Protein AF-A0A2D6F3H8-F1 (afdb_monomer_lite)

pLDDT: mean 70.14, std 17.05, range [35.34, 95.31]

Foldseek 3Di:
DDPVVVVVVVVVVVVVVVVVVVVVVVVVVVVVVVVVCCQWDADPQRWIQGNVPDTHDPVVVVVVVVVVVVVVVVVVVLVVVVVVPPFDPDPCCVVPVPGDDDDDDDDDPPPDDDDDDDDD

Structure (mmCIF, N/CA/C/O backbone):
data_AF-A0A2D6F3H8-F1
#
_entry.id   AF-A0A2D6F3H8-F1
#
loop_
_atom_site.group_PDB
_atom_site.id
_atom_site.type_symbol
_atom_site.label_atom_id
_atom_site.label_alt_id
_atom_site.label_comp_id
_atom_site.label_asym_id
_atom_site.label_entity_id
_atom_site.label_seq_id
_atom_site.pdbx_PDB_ins_code
_atom_site.Cartn_x
_atom_site.Cartn_y
_atom_site.Cartn_z
_atom_site.occupancy
_atom_site.B_iso_or_equiv
_atom_site.auth_seq_id
_atom_site.auth_comp_id
_atom_site.auth_asym_id
_atom_site.auth_atom_id
_atom_site.pdbx_PDB_model_num
ATOM 1 N N . MET A 1 1 ? -31.674 18.121 50.946 1.00 64.75 1 MET A N 1
ATOM 2 C CA . MET A 1 1 ? -30.406 17.656 50.341 1.00 64.75 1 MET A CA 1
ATOM 3 C C . MET A 1 1 ? -29.218 18.290 51.045 1.00 64.75 1 MET A C 1
ATOM 5 O O . MET A 1 1 ? -29.058 19.511 51.005 1.00 64.75 1 MET A O 1
ATOM 9 N N . GLY A 1 2 ? -28.397 17.468 51.693 1.00 88.38 2 GLY A N 1
ATOM 10 C CA . GLY A 1 2 ? -27.191 17.899 52.401 1.00 88.38 2 GLY A CA 1
ATOM 11 C C . GLY A 1 2 ? -26.115 18.465 51.465 1.00 88.38 2 GLY A C 1
ATOM 12 O O . GLY A 1 2 ? -26.144 18.277 50.246 1.00 88.38 2 GLY A O 1
ATOM 13 N N . LYS A 1 3 ? -25.135 19.189 52.024 1.00 82.44 3 LYS A N 1
ATOM 14 C CA . LYS A 1 3 ? -23.979 19.717 51.266 1.00 82.44 3 LYS A CA 1
ATOM 15 C C . LYS A 1 3 ? -23.193 18.587 50.582 1.00 82.44 3 LYS A C 1
ATOM 17 O O . LYS A 1 3 ? -22.788 18.743 49.433 1.00 82.44 3 LYS A O 1
ATOM 22 N N . TYR A 1 4 ? -23.055 17.447 51.259 1.00 84.31 4 TYR A N 1
ATOM 23 C CA . TYR A 1 4 ? -22.366 16.259 50.752 1.00 84.31 4 TYR A CA 1
ATOM 24 C C . TYR A 1 4 ? -23.108 15.585 49.588 1.00 84.31 4 TYR A C 1
ATOM 26 O O . TYR A 1 4 ? -22.497 15.355 48.548 1.00 84.31 4 TYR A O 1
ATOM 34 N N . GLU A 1 5 ? -24.429 15.399 49.681 1.00 82.44 5 GLU A N 1
ATOM 35 C CA . GLU A 1 5 ? -25.241 14.838 48.582 1.00 82.44 5 GLU A CA 1
ATOM 36 C C . GLU A 1 5 ? -25.158 15.678 47.299 1.00 82.44 5 GLU A C 1
ATOM 38 O O . GLU A 1 5 ? -25.085 15.147 46.190 1.00 82.44 5 GLU A O 1
ATOM 43 N N . ARG A 1 6 ? -25.122 17.013 47.429 1.00 84.88 6 ARG A N 1
ATOM 44 C CA . ARG A 1 6 ? -24.973 17.918 46.275 1.00 84.88 6 ARG A CA 1
ATOM 45 C C . ARG A 1 6 ? -23.610 17.784 45.597 1.00 84.88 6 ARG A C 1
ATOM 47 O O . ARG A 1 6 ? -23.523 17.918 44.377 1.00 84.88 6 ARG A O 1
ATOM 54 N N . ILE A 1 7 ? -22.553 17.538 46.369 1.00 85.56 7 ILE A N 1
ATOM 55 C CA . ILE A 1 7 ? -21.201 17.324 45.840 1.00 85.56 7 ILE A CA 1
ATOM 56 C C . ILE A 1 7 ? -21.109 15.956 45.157 1.00 85.56 7 ILE A C 1
ATOM 58 O O . ILE A 1 7 ? -20.549 15.865 44.065 1.00 85.56 7 ILE A O 1
ATOM 62 N N . GLN A 1 8 ? -21.703 14.923 45.752 1.00 85.19 8 GLN A N 1
ATOM 63 C CA . GLN A 1 8 ? -21.703 13.571 45.205 1.00 85.19 8 GLN A CA 1
ATOM 64 C C . GLN A 1 8 ? -22.461 13.497 43.872 1.00 85.19 8 GLN A C 1
ATOM 66 O O . GLN A 1 8 ? -21.874 13.083 42.875 1.00 85.19 8 GLN A O 1
ATOM 71 N N . ARG A 1 9 ? -23.673 14.072 43.784 1.00 84.44 9 ARG A N 1
ATOM 72 C CA . ARG A 1 9 ? -24.417 14.166 42.510 1.00 84.44 9 ARG A CA 1
ATOM 73 C C . ARG A 1 9 ? -23.644 14.894 41.408 1.00 84.44 9 ARG A C 1
ATOM 75 O O . ARG A 1 9 ? -23.761 14.549 40.237 1.00 84.44 9 ARG A O 1
ATOM 82 N N . ARG A 1 10 ? -22.849 15.917 41.750 1.00 83.88 10 ARG A N 1
ATOM 83 C CA . ARG A 1 10 ? -22.002 16.622 40.768 1.00 83.88 10 ARG A CA 1
ATOM 84 C C . ARG A 1 10 ? -20.851 15.751 40.267 1.00 83.88 10 ARG A C 1
ATOM 86 O O . ARG A 1 10 ? -20.502 15.864 39.095 1.00 83.88 10 ARG A O 1
ATOM 93 N N . ARG A 1 11 ? -20.258 14.916 41.126 1.00 82.94 11 ARG A N 1
ATOM 94 C CA . ARG A 1 11 ? -19.202 13.969 40.731 1.00 82.94 11 ARG A CA 1
ATOM 95 C C . ARG A 1 11 ? -19.765 12.856 39.853 1.00 82.94 11 ARG A C 1
ATOM 97 O O . ARG A 1 11 ? -19.257 12.669 38.754 1.00 82.94 11 ARG A O 1
ATOM 104 N N . GLU A 1 12 ? -20.871 12.244 40.269 1.00 83.81 12 GLU A N 1
ATOM 105 C CA . GLU A 1 12 ? -21.563 11.190 39.514 1.00 83.81 12 GLU A CA 1
ATOM 106 C C . GLU A 1 12 ? -22.001 11.677 38.129 1.00 83.81 12 GLU A C 1
ATOM 108 O O . GLU A 1 12 ? -21.756 11.005 37.132 1.00 83.81 12 GLU A O 1
ATOM 113 N N . LYS A 1 13 ? -22.550 12.896 38.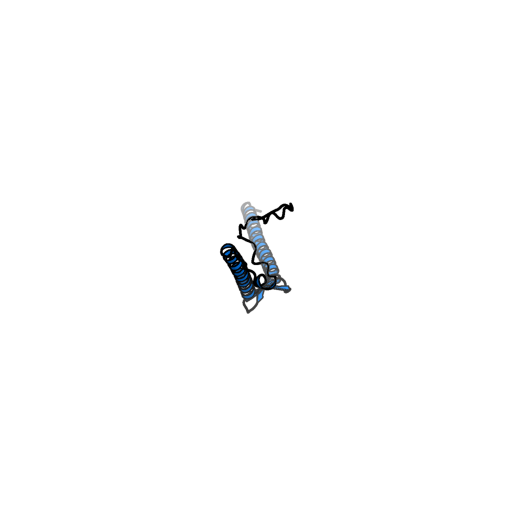025 1.00 83.69 13 LYS A N 1
ATOM 114 C CA . LYS A 1 13 ? -22.910 13.482 36.725 1.00 83.69 13 LYS A CA 1
ATOM 115 C C . LYS A 1 13 ? -21.686 13.669 35.819 1.00 83.69 13 LYS A C 1
ATOM 117 O O . LYS A 1 13 ? -21.730 13.349 34.638 1.00 83.69 13 LYS A O 1
ATOM 122 N N . LYS A 1 14 ? -20.564 14.130 36.381 1.00 82.06 14 LYS A N 1
ATOM 123 C CA . LYS A 1 14 ? -19.316 14.357 35.635 1.00 82.06 14 LYS A CA 1
ATOM 124 C C . LYS A 1 14 ? -18.654 13.047 35.187 1.00 82.06 14 LYS A C 1
ATOM 126 O O . LYS A 1 14 ? -17.996 13.020 34.148 1.00 82.06 14 LYS A O 1
ATOM 131 N N . GLU A 1 15 ? -18.808 11.975 35.957 1.00 80.94 15 GLU A N 1
ATOM 132 C CA . GLU A 1 15 ? -18.351 10.626 35.601 1.00 80.94 15 GLU A CA 1
ATOM 133 C C . GLU A 1 15 ? -19.275 9.955 34.573 1.00 80.94 15 GLU A C 1
ATOM 135 O O . GLU A 1 15 ? -18.786 9.352 33.612 1.00 80.94 15 GLU A O 1
ATOM 140 N N . GLY A 1 16 ? -20.590 10.154 34.694 1.00 82.69 16 GLY A N 1
ATOM 141 C CA . GLY A 1 16 ? -21.586 9.761 33.695 1.00 82.69 16 GLY A CA 1
ATOM 142 C C . GLY A 1 16 ? -21.320 10.401 32.331 1.00 82.69 16 GLY A C 1
ATOM 143 O O . GLY A 1 16 ? -21.206 9.703 31.327 1.00 82.69 16 GLY A O 1
ATOM 144 N N . ASP A 1 17 ? -21.072 11.711 32.292 1.00 80.50 17 ASP A N 1
ATOM 145 C CA . ASP A 1 17 ? -20.775 12.420 31.041 1.00 80.50 17 ASP A CA 1
ATOM 146 C C . ASP A 1 17 ? -19.464 11.938 30.389 1.00 80.50 17 ASP A C 1
ATOM 148 O O . ASP A 1 17 ? -19.341 11.875 29.164 1.00 80.50 17 ASP A O 1
ATOM 152 N N . ARG A 1 18 ? -18.456 11.573 31.194 1.00 82.69 18 ARG A N 1
ATOM 153 C CA . ARG A 1 18 ? -17.176 11.043 30.691 1.00 82.69 18 ARG A CA 1
ATOM 154 C C . ARG A 1 18 ? -17.309 9.629 30.138 1.00 82.69 18 ARG A C 1
ATOM 156 O O . ARG A 1 18 ? -16.672 9.315 29.133 1.00 82.69 18 ARG A O 1
ATOM 163 N N . SER A 1 19 ? -18.091 8.776 30.791 1.00 80.31 19 SER A N 1
ATOM 164 C CA . SER A 1 19 ? -18.341 7.414 30.313 1.00 80.31 19 SER A CA 1
ATOM 165 C C . SER A 1 19 ? -19.193 7.425 29.042 1.00 80.31 19 SER A C 1
ATOM 167 O O . SER A 1 19 ? -18.817 6.767 28.074 1.00 80.31 19 SER A O 1
ATOM 169 N N . ALA A 1 20 ? -20.227 8.268 28.977 1.00 82.44 20 ALA A N 1
ATOM 170 C CA . ALA A 1 20 ? -21.040 8.463 27.778 1.00 82.44 20 ALA A CA 1
ATOM 171 C C . ALA A 1 20 ? -20.209 8.945 26.576 1.00 82.44 20 ALA A C 1
ATOM 173 O O . ALA A 1 20 ? -20.316 8.381 25.488 1.00 82.44 20 ALA A O 1
ATOM 174 N N . LYS A 1 21 ? -19.304 9.916 26.774 1.00 81.38 21 LYS A N 1
ATOM 175 C CA . LYS A 1 21 ? -18.382 10.372 25.714 1.00 81.38 21 LYS A CA 1
ATOM 176 C C . LYS A 1 21 ? -17.465 9.259 25.211 1.00 81.38 21 LYS A C 1
ATOM 178 O O . LYS A 1 21 ? -17.300 9.104 24.009 1.00 81.38 21 LYS A O 1
ATOM 183 N N . LYS A 1 22 ? -16.910 8.442 26.112 1.00 83.12 22 LYS A N 1
ATOM 184 C CA . LYS A 1 22 ? -16.063 7.300 25.723 1.00 83.12 22 LYS A CA 1
ATOM 185 C C . LYS A 1 22 ? -16.826 6.250 24.915 1.00 83.12 22 LYS A C 1
ATOM 187 O O . LYS A 1 22 ? -16.232 5.636 24.033 1.00 83.12 22 LYS A O 1
ATOM 192 N N . ILE A 1 23 ? -18.098 6.018 25.236 1.00 84.12 23 ILE A N 1
ATOM 193 C CA . ILE A 1 23 ? -18.956 5.086 24.493 1.00 84.12 23 ILE A CA 1
ATOM 194 C C . ILE A 1 23 ? -19.246 5.659 23.104 1.00 84.12 23 ILE A C 1
ATOM 196 O O . ILE A 1 23 ? -18.986 4.987 22.112 1.00 84.12 23 ILE A O 1
ATOM 200 N N . HIS A 1 24 ? -19.655 6.927 23.026 1.00 84.50 24 HIS A N 1
ATOM 201 C CA . HIS A 1 24 ? -19.925 7.607 21.761 1.00 84.50 24 HIS A CA 1
ATOM 202 C C . HIS A 1 24 ? -18.694 7.648 20.839 1.00 84.50 24 HIS A C 1
ATOM 204 O O . HIS A 1 24 ? -18.788 7.298 19.668 1.00 84.50 24 HIS A O 1
ATOM 210 N N . ASP A 1 25 ? -17.513 7.993 21.357 1.00 83.31 25 ASP A N 1
ATOM 211 C CA . ASP A 1 25 ? -16.281 8.026 20.557 1.00 83.31 25 ASP A CA 1
ATOM 212 C C . ASP A 1 25 ? -15.880 6.637 20.043 1.00 83.31 25 ASP A C 1
ATOM 214 O O . ASP A 1 25 ? -15.338 6.509 18.943 1.00 83.31 25 ASP A O 1
ATOM 218 N N . LYS A 1 26 ? -16.137 5.580 20.826 1.00 85.75 26 LYS A N 1
ATOM 219 C CA . LYS A 1 26 ? -15.931 4.197 20.377 1.00 85.75 26 LYS A CA 1
ATOM 220 C C . LYS A 1 26 ? -16.915 3.821 19.271 1.00 85.75 26 LYS A C 1
ATOM 222 O O . LYS A 1 26 ? -16.487 3.230 18.283 1.00 85.75 26 LYS A O 1
ATOM 227 N N . GLU A 1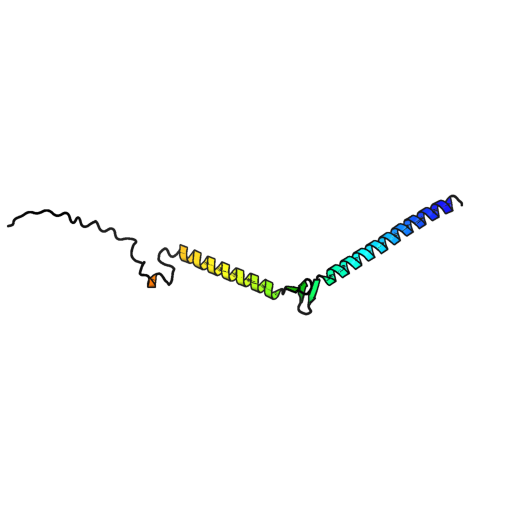 27 ? -18.186 4.184 19.418 1.00 84.81 27 GLU A N 1
ATOM 228 C CA . GLU A 1 27 ? -19.238 3.953 18.422 1.00 84.81 27 GLU A CA 1
ATOM 229 C C . GLU A 1 27 ? -18.887 4.635 17.091 1.00 84.81 27 GLU A C 1
ATOM 231 O O . GLU A 1 27 ? -18.856 3.992 16.044 1.00 84.81 27 GLU A O 1
ATOM 236 N N . VAL A 1 28 ? -18.516 5.919 17.141 1.00 85.81 28 VAL A N 1
ATOM 237 C CA . VAL A 1 28 ? -18.137 6.707 15.959 1.00 85.81 28 VAL A CA 1
ATOM 238 C C . VAL A 1 28 ? -16.930 6.092 15.259 1.00 85.81 28 VAL A C 1
ATOM 240 O O . VAL A 1 28 ? -16.967 5.887 14.046 1.00 85.81 28 VAL A O 1
ATOM 243 N N . LYS A 1 29 ? -15.880 5.727 16.008 1.00 82.81 29 LYS A N 1
ATOM 244 C CA . LYS A 1 29 ? -14.691 5.075 15.437 1.00 82.81 29 LYS A CA 1
ATOM 245 C C . LYS A 1 29 ? -15.022 3.733 14.795 1.00 82.81 29 LYS A C 1
ATOM 247 O O . LYS A 1 29 ? -14.480 3.425 13.737 1.00 82.81 29 LYS A O 1
ATOM 252 N N . ARG A 1 30 ? -15.908 2.946 15.408 1.00 78.88 30 ARG A N 1
ATOM 253 C CA . ARG A 1 30 ? -16.344 1.657 14.866 1.00 78.88 30 ARG A CA 1
ATOM 254 C C . ARG A 1 30 ? -17.115 1.843 13.558 1.00 78.88 30 ARG A C 1
ATOM 256 O O . ARG A 1 30 ? -16.762 1.214 12.567 1.00 78.88 30 ARG A O 1
ATOM 263 N N . ILE A 1 31 ? -18.080 2.761 13.522 1.00 80.50 31 ILE A N 1
ATOM 264 C CA . ILE A 1 31 ? -18.842 3.094 12.308 1.00 80.50 31 ILE A CA 1
ATOM 265 C C . ILE A 1 31 ? -17.904 3.591 11.198 1.00 80.50 31 ILE A C 1
ATOM 267 O O . ILE A 1 31 ? -18.059 3.236 10.030 1.00 80.50 31 ILE A O 1
ATOM 271 N N . GLU A 1 32 ? -16.908 4.409 11.538 1.00 78.06 32 GLU A N 1
ATOM 272 C CA . GLU A 1 32 ? -15.936 4.909 10.567 1.00 78.06 32 GLU A CA 1
ATOM 273 C C . GLU A 1 32 ? -15.035 3.788 10.018 1.00 78.06 32 GLU A C 1
ATOM 275 O O . GLU A 1 32 ? -14.759 3.743 8.817 1.00 78.06 32 GLU A O 1
ATOM 280 N N . GLN A 1 33 ? -14.613 2.850 10.868 1.00 74.25 33 GLN A N 1
ATOM 281 C CA . GLN A 1 33 ? -13.860 1.663 10.457 1.00 74.25 33 GLN A CA 1
ATOM 282 C C . GLN A 1 33 ? -14.694 0.727 9.574 1.00 74.25 33 GLN A C 1
ATOM 284 O O . GLN A 1 33 ? -14.196 0.271 8.547 1.00 74.25 33 GLN A O 1
ATOM 289 N N . GLU A 1 34 ? -15.961 0.490 9.916 1.00 72.50 34 GLU A N 1
ATOM 290 C CA . GLU A 1 34 ? -16.895 -0.304 9.108 1.00 72.50 34 GLU A CA 1
ATOM 291 C C . GLU A 1 34 ? -17.082 0.320 7.710 1.00 72.50 34 GLU A C 1
ATOM 293 O O . GLU A 1 34 ? -16.970 -0.373 6.696 1.00 72.50 34 GLU A O 1
ATOM 298 N N . LYS A 1 35 ? -17.241 1.649 7.622 1.00 69.44 35 LYS A N 1
ATOM 299 C CA . LYS A 1 35 ? -17.307 2.375 6.337 1.00 69.44 35 LYS A CA 1
ATOM 300 C C . LYS A 1 35 ? -16.005 2.281 5.530 1.00 69.44 35 LYS A C 1
ATOM 302 O O . LYS A 1 35 ? -16.043 2.140 4.304 1.00 69.44 35 LYS A O 1
ATOM 307 N N . LYS A 1 36 ? -14.841 2.336 6.189 1.00 65.00 36 LYS A N 1
ATOM 308 C CA . LYS A 1 36 ? -13.532 2.162 5.531 1.00 65.00 36 LYS A CA 1
ATOM 309 C C . LYS A 1 36 ? -13.359 0.742 4.987 1.00 65.00 36 LYS A C 1
ATOM 311 O O . LYS A 1 36 ? -12.933 0.603 3.844 1.00 65.00 36 LYS A O 1
ATOM 316 N N . MET A 1 37 ? -13.762 -0.284 5.739 1.00 61.06 37 MET A N 1
ATOM 317 C CA . MET A 1 37 ? -13.738 -1.684 5.289 1.00 61.06 37 MET A CA 1
ATOM 318 C C . MET A 1 37 ? -14.711 -1.962 4.136 1.00 61.06 37 MET A C 1
ATOM 320 O O . MET A 1 37 ? -14.401 -2.754 3.251 1.00 61.06 37 MET A O 1
ATOM 324 N N . ALA A 1 38 ? -15.853 -1.270 4.082 1.00 63.88 38 ALA A N 1
ATOM 325 C CA . ALA A 1 38 ? -16.756 -1.341 2.930 1.00 63.88 38 ALA A CA 1
ATOM 326 C C . ALA A 1 38 ? -16.127 -0.771 1.642 1.00 63.88 38 ALA A C 1
ATOM 328 O O . ALA A 1 38 ? -16.497 -1.155 0.534 1.00 63.88 38 ALA A O 1
ATOM 329 N N . THR A 1 39 ? -15.166 0.145 1.782 1.00 67.69 39 THR A N 1
ATOM 330 C CA . THR A 1 39 ? -14.510 0.820 0.655 1.00 67.69 39 THR A CA 1
ATOM 331 C C . THR A 1 39 ? -13.226 0.104 0.227 1.00 67.69 39 THR A C 1
ATOM 333 O O . THR A 1 39 ? -12.936 0.041 -0.966 1.00 67.69 39 THR A O 1
ATOM 336 N N . TRP A 1 40 ? -12.480 -0.464 1.178 1.00 66.56 40 TRP A N 1
ATOM 337 C CA . TRP A 1 40 ? -11.205 -1.145 0.956 1.00 66.56 40 TRP A CA 1
ATOM 338 C C . TRP A 1 40 ? -11.276 -2.588 1.444 1.00 66.56 40 TRP A C 1
ATOM 340 O O . TRP A 1 40 ? -11.376 -2.840 2.644 1.00 66.56 40 TRP A O 1
ATOM 350 N N . ARG A 1 41 ? -11.156 -3.543 0.519 1.00 71.50 41 ARG A N 1
ATOM 351 C CA . ARG A 1 41 ? -11.085 -4.971 0.839 1.00 71.50 41 ARG A CA 1
ATOM 352 C C . ARG A 1 41 ? -9.783 -5.556 0.307 1.00 71.50 41 ARG A C 1
ATOM 354 O O . ARG A 1 41 ? -9.421 -5.314 -0.840 1.00 71.50 41 ARG A O 1
ATOM 361 N N . LYS A 1 42 ? -9.086 -6.335 1.133 1.00 72.44 42 LYS A N 1
ATOM 362 C CA . LYS A 1 42 ? -7.920 -7.117 0.707 1.00 72.44 42 LYS A CA 1
ATOM 363 C C . LYS A 1 42 ? -8.387 -8.501 0.256 1.00 72.44 42 LYS A C 1
ATOM 365 O O . LYS A 1 42 ? -9.185 -9.131 0.948 1.00 72.44 42 LYS A O 1
ATOM 370 N N . ASP A 1 43 ? -7.933 -8.934 -0.912 1.00 74.62 43 ASP A N 1
ATOM 371 C CA . ASP A 1 43 ? -8.214 -10.266 -1.453 1.00 74.62 43 ASP A CA 1
ATOM 372 C C . ASP A 1 43 ? -7.284 -11.327 -0.831 1.00 74.62 43 ASP A C 1
ATOM 374 O O . ASP A 1 43 ? -6.236 -10.983 -0.277 1.00 74.62 43 ASP A O 1
ATOM 378 N N . GLN A 1 44 ? -7.623 -12.614 -0.950 1.00 73.56 44 GLN A N 1
ATOM 379 C CA . GLN A 1 44 ? -6.813 -13.725 -0.416 1.00 73.56 44 GLN A CA 1
ATOM 380 C C . GLN A 1 44 ? -5.402 -13.769 -1.020 1.00 73.56 44 GLN A C 1
ATOM 382 O O . GLN A 1 44 ? -4.444 -14.142 -0.349 1.00 73.56 44 GLN A O 1
ATOM 387 N N . HIS A 1 45 ? -5.257 -13.296 -2.257 1.00 73.69 45 HIS A N 1
ATOM 388 C CA . HIS A 1 45 ? -3.975 -13.169 -2.953 1.00 73.69 45 HIS A CA 1
ATOM 389 C C . HIS A 1 45 ? -3.215 -11.871 -2.625 1.00 73.69 45 HIS A C 1
ATOM 391 O O . HIS A 1 45 ? -2.217 -11.553 -3.264 1.00 73.69 45 HIS A O 1
ATOM 397 N N . GLY A 1 46 ? -3.688 -11.083 -1.655 1.00 73.81 46 GLY A N 1
ATOM 398 C CA . GLY A 1 46 ? -3.032 -9.853 -1.216 1.00 73.81 46 GLY A CA 1
ATOM 399 C C . GLY A 1 46 ? -3.300 -8.618 -2.081 1.00 73.81 46 GLY A C 1
ATOM 400 O O . GLY A 1 46 ? -2.736 -7.563 -1.799 1.00 73.81 46 GLY A O 1
ATOM 401 N N . ASN A 1 47 ? -4.177 -8.717 -3.084 1.00 79.62 47 ASN A N 1
ATOM 402 C CA . ASN A 1 47 ? -4.585 -7.589 -3.924 1.00 79.62 47 ASN A CA 1
ATOM 403 C C . ASN A 1 47 ? -5.484 -6.616 -3.145 1.00 79.62 47 ASN A C 1
ATOM 405 O O . ASN A 1 47 ? -6.317 -7.040 -2.339 1.00 79.62 47 ASN A O 1
ATOM 409 N N . TYR A 1 48 ? -5.358 -5.318 -3.418 1.00 78.94 48 TYR A N 1
ATOM 410 C CA . TYR A 1 48 ? -6.208 -4.290 -2.819 1.00 78.94 48 TYR A CA 1
ATOM 411 C C . TYR A 1 48 ? -7.377 -3.978 -3.753 1.00 78.94 48 TYR A C 1
ATOM 413 O O . TYR A 1 48 ? -7.176 -3.586 -4.901 1.00 78.94 48 TYR A O 1
ATOM 421 N N . ILE A 1 49 ? -8.603 -4.164 -3.268 1.00 76.31 49 ILE A N 1
ATOM 422 C CA . ILE A 1 49 ? -9.838 -3.905 -4.008 1.00 76.31 49 ILE A CA 1
ATOM 423 C C . ILE A 1 49 ? -10.488 -2.642 -3.445 1.00 76.31 49 ILE A C 1
ATOM 425 O O . ILE A 1 49 ? -10.908 -2.611 -2.285 1.00 76.31 49 ILE A O 1
ATOM 429 N N . PHE A 1 50 ? -10.600 -1.615 -4.280 1.00 76.25 50 PHE A N 1
ATOM 430 C CA . PHE A 1 50 ? -11.293 -0.371 -3.973 1.00 76.25 50 PHE A CA 1
ATOM 431 C C . PHE A 1 50 ? -12.712 -0.402 -4.550 1.00 76.25 50 PHE A C 1
ATOM 433 O O . PHE A 1 50 ? -12.902 -0.517 -5.766 1.00 76.25 50 PHE A O 1
ATOM 440 N N . ARG A 1 51 ? -13.719 -0.325 -3.669 1.00 70.94 51 ARG A N 1
ATOM 441 C CA . ARG A 1 51 ? -15.161 -0.287 -3.997 1.00 70.94 51 ARG A CA 1
ATOM 442 C C . ARG A 1 51 ? -15.648 -1.389 -4.952 1.00 70.94 51 ARG A C 1
ATOM 444 O O . ARG A 1 51 ? -16.626 -1.202 -5.664 1.00 70.94 51 ARG A O 1
ATOM 451 N N . GLY A 1 52 ? -14.961 -2.528 -5.008 1.00 66.44 52 GLY A N 1
ATOM 452 C CA . GLY A 1 52 ? -15.299 -3.632 -5.915 1.00 66.44 52 GLY A CA 1
ATOM 453 C C . GLY A 1 52 ? -15.017 -3.378 -7.404 1.00 66.44 52 GLY A C 1
ATOM 454 O O . GLY A 1 52 ? -15.079 -4.327 -8.177 1.00 66.44 52 GLY A O 1
ATOM 455 N N . ALA A 1 53 ? -14.664 -2.151 -7.801 1.00 66.44 53 ALA A N 1
ATOM 456 C CA . ALA A 1 53 ? -14.439 -1.775 -9.198 1.00 66.44 53 ALA A CA 1
ATOM 457 C C . ALA A 1 53 ? -12.951 -1.754 -9.580 1.00 66.44 53 ALA A C 1
ATOM 459 O O . ALA A 1 53 ? -12.592 -2.163 -10.679 1.00 66.44 53 ALA A O 1
ATOM 460 N N . PHE A 1 54 ? -12.072 -1.324 -8.670 1.00 69.44 54 PHE A N 1
ATOM 461 C CA . PHE A 1 54 ? -10.639 -1.206 -8.945 1.00 69.44 54 PHE A CA 1
ATOM 462 C C . PHE A 1 54 ? -9.854 -2.242 -8.150 1.00 69.44 54 PHE A C 1
ATOM 464 O O . PHE A 1 54 ? -9.825 -2.197 -6.921 1.00 69.44 54 PHE A O 1
ATOM 471 N N . LYS A 1 55 ? -9.212 -3.179 -8.853 1.00 75.19 55 LYS A N 1
ATOM 472 C CA . LYS A 1 55 ? -8.297 -4.164 -8.268 1.00 75.19 55 LYS A CA 1
ATOM 473 C C . LYS A 1 55 ? -6.862 -3.736 -8.554 1.00 75.19 55 LYS A C 1
ATOM 475 O O . LYS A 1 55 ? -6.429 -3.761 -9.700 1.00 75.19 55 LYS A O 1
ATOM 480 N N . ILE A 1 56 ? -6.127 -3.362 -7.514 1.00 76.56 56 ILE A N 1
ATOM 481 C CA . ILE A 1 56 ? -4.703 -3.046 -7.601 1.00 76.56 56 ILE A CA 1
ATOM 482 C C . ILE A 1 56 ? -3.934 -4.291 -7.173 1.00 76.56 56 ILE A C 1
ATOM 484 O O . ILE A 1 56 ? -3.979 -4.697 -6.006 1.00 76.56 56 ILE A O 1
ATOM 488 N N . SER A 1 57 ? -3.247 -4.910 -8.133 1.00 80.50 57 SER A N 1
ATOM 489 C CA . SER A 1 57 ? -2.333 -6.014 -7.858 1.00 80.50 57 SER A CA 1
ATOM 490 C C . SER A 1 57 ? -0.915 -5.478 -7.646 1.00 80.50 57 SER A C 1
ATOM 492 O O . SER A 1 57 ? -0.415 -4.755 -8.511 1.00 80.50 57 SER A O 1
ATOM 494 N N . PRO A 1 58 ? -0.239 -5.828 -6.537 1.00 77.94 58 PRO A N 1
ATOM 495 C CA . PRO A 1 58 ? 1.134 -5.393 -6.296 1.00 77.94 58 PRO A CA 1
ATOM 496 C C . PRO A 1 58 ? 2.099 -5.925 -7.365 1.00 77.94 58 PRO A C 1
ATOM 498 O O . PRO A 1 58 ? 3.012 -5.209 -7.761 1.00 77.94 58 PRO A O 1
ATOM 501 N N . LEU A 1 59 ? 1.857 -7.129 -7.905 1.00 81.50 59 LEU A N 1
ATOM 502 C CA . LEU A 1 59 ? 2.643 -7.663 -9.023 1.00 81.50 59 LEU A CA 1
ATOM 503 C C . LEU A 1 59 ? 2.484 -6.819 -10.290 1.00 81.50 59 LEU A C 1
ATOM 505 O O . LEU A 1 59 ? 3.472 -6.530 -10.957 1.00 81.50 59 LEU A O 1
ATOM 509 N N . ALA A 1 60 ? 1.257 -6.398 -10.609 1.00 82.75 60 ALA A N 1
ATOM 510 C CA . ALA A 1 60 ? 1.008 -5.553 -11.775 1.00 82.75 60 ALA A CA 1
ATOM 511 C C . ALA A 1 60 ? 1.682 -4.180 -11.633 1.00 82.75 60 ALA A C 1
ATOM 513 O O . ALA A 1 60 ? 2.238 -3.669 -12.601 1.00 82.75 60 ALA A O 1
ATOM 514 N N . ALA A 1 61 ? 1.693 -3.609 -10.424 1.00 85.50 61 ALA A N 1
ATOM 515 C CA . ALA A 1 61 ? 2.390 -2.354 -10.150 1.00 85.50 61 ALA A CA 1
ATOM 516 C C . ALA A 1 61 ? 3.912 -2.486 -10.342 1.00 85.50 61 ALA A C 1
ATOM 518 O O . ALA A 1 61 ? 4.521 -1.645 -10.999 1.00 85.50 61 ALA A O 1
ATOM 519 N N . ILE A 1 62 ? 4.516 -3.563 -9.829 1.00 88.56 62 ILE A N 1
ATOM 520 C CA . ILE A 1 62 ? 5.947 -3.849 -10.020 1.00 88.56 62 ILE A CA 1
ATOM 521 C C . ILE A 1 62 ? 6.263 -4.054 -11.506 1.00 88.56 62 ILE A C 1
ATOM 523 O O . ILE A 1 62 ? 7.231 -3.488 -12.008 1.00 88.56 62 ILE A O 1
ATOM 527 N N . GLY A 1 63 ? 5.427 -4.811 -12.223 1.00 90.44 63 GLY A N 1
ATOM 528 C CA . GLY A 1 63 ? 5.583 -5.035 -13.659 1.00 90.44 63 GLY A CA 1
ATOM 529 C C . GLY A 1 63 ? 5.525 -3.740 -14.470 1.00 90.44 63 GLY A C 1
ATOM 530 O O . GLY A 1 63 ? 6.336 -3.549 -15.370 1.00 90.44 63 GLY A O 1
ATOM 531 N N . LEU A 1 64 ? 4.628 -2.817 -14.114 1.00 90.94 64 LEU A N 1
ATOM 532 C CA . LEU A 1 64 ? 4.510 -1.517 -14.778 1.00 90.94 64 LEU A CA 1
ATOM 533 C C . LEU A 1 64 ? 5.761 -0.657 -14.555 1.00 90.94 64 LEU A C 1
ATOM 535 O O . LEU A 1 64 ? 6.282 -0.077 -15.505 1.00 90.94 64 LEU A O 1
ATOM 539 N N . ILE A 1 65 ? 6.286 -0.630 -13.326 1.00 93.00 65 ILE A N 1
ATOM 540 C CA . ILE A 1 65 ? 7.534 0.080 -13.007 1.00 93.00 65 ILE A CA 1
ATOM 541 C C . ILE A 1 65 ? 8.710 -0.519 -13.785 1.00 93.00 65 ILE A C 1
ATOM 543 O O . ILE A 1 65 ? 9.482 0.220 -14.392 1.00 93.00 65 ILE A O 1
ATOM 547 N N . ALA A 1 66 ? 8.833 -1.848 -13.805 1.00 94.19 66 ALA A N 1
ATOM 548 C CA . ALA A 1 66 ? 9.888 -2.532 -14.545 1.00 94.19 66 ALA A CA 1
ATOM 549 C C . ALA A 1 66 ? 9.798 -2.248 -16.054 1.00 94.19 66 ALA A C 1
ATOM 551 O O . ALA A 1 66 ? 10.805 -1.939 -16.683 1.00 94.19 66 ALA A O 1
ATOM 552 N N . PHE A 1 67 ? 8.593 -2.284 -16.625 1.00 95.00 67 PHE A N 1
ATOM 553 C CA . PHE A 1 67 ? 8.365 -1.960 -18.031 1.00 95.00 67 PHE A CA 1
ATOM 554 C C . PHE A 1 67 ? 8.746 -0.510 -18.361 1.00 95.00 67 PHE A C 1
ATOM 556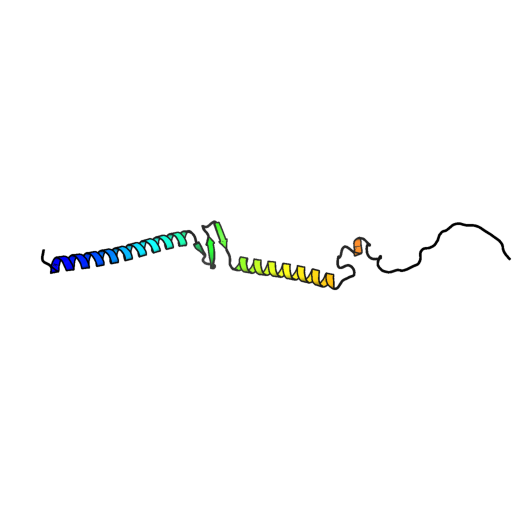 O O . PHE A 1 67 ? 9.456 -0.266 -19.335 1.00 95.00 67 PHE A O 1
ATOM 563 N N . ALA A 1 68 ? 8.344 0.450 -17.524 1.00 95.31 68 ALA A N 1
ATOM 564 C CA . ALA A 1 68 ? 8.721 1.851 -17.695 1.00 95.31 68 ALA A CA 1
ATOM 565 C C . ALA A 1 68 ? 10.244 2.050 -17.617 1.00 95.31 68 ALA A C 1
ATOM 567 O O . ALA A 1 68 ? 10.812 2.771 -18.434 1.00 95.31 68 ALA A O 1
ATOM 568 N N . ALA A 1 69 ? 10.918 1.372 -16.683 1.00 95.19 69 ALA A N 1
ATOM 569 C CA . ALA A 1 69 ? 12.373 1.420 -16.564 1.00 95.19 69 ALA A CA 1
ATOM 570 C C . ALA A 1 69 ? 13.075 0.863 -17.813 1.00 95.19 69 ALA A C 1
ATOM 572 O O . ALA A 1 69 ? 14.036 1.462 -18.284 1.00 95.19 69 ALA A O 1
ATOM 573 N N . ILE A 1 70 ? 12.570 -0.239 -18.379 1.00 94.94 70 ILE A N 1
ATOM 574 C CA . ILE A 1 70 ? 13.089 -0.817 -19.626 1.00 94.94 70 ILE A CA 1
ATOM 575 C C . ILE A 1 70 ? 12.941 0.172 -20.788 1.00 94.94 70 ILE A C 1
ATOM 577 O O . ILE A 1 70 ? 13.893 0.371 -21.537 1.00 94.94 70 ILE A O 1
ATOM 581 N N . LEU A 1 71 ? 11.783 0.826 -20.926 1.00 94.69 71 LEU A N 1
ATOM 582 C CA . LEU A 1 71 ? 11.577 1.833 -21.971 1.00 94.69 71 LEU A CA 1
ATOM 583 C C . LEU A 1 71 ? 12.556 3.000 -21.838 1.00 94.69 71 LEU A C 1
ATOM 585 O O . LEU A 1 71 ? 13.202 3.361 -22.816 1.00 94.69 71 LEU A O 1
ATOM 589 N N . ILE A 1 72 ? 12.708 3.549 -20.629 1.00 93.75 72 ILE A N 1
ATOM 590 C CA . ILE A 1 72 ? 13.657 4.639 -20.367 1.00 93.75 72 ILE A CA 1
ATOM 591 C C . ILE A 1 72 ? 15.078 4.188 -20.711 1.00 93.75 72 ILE A C 1
ATOM 593 O O . ILE A 1 72 ? 15.794 4.892 -21.419 1.00 93.75 72 ILE A O 1
ATOM 597 N N . PHE A 1 73 ? 15.464 2.989 -20.277 1.00 93.38 73 PHE A N 1
ATOM 598 C CA . PHE A 1 73 ? 16.774 2.421 -20.571 1.00 93.38 73 PHE A CA 1
ATOM 599 C C . PHE A 1 73 ? 17.035 2.326 -22.079 1.00 93.38 73 PHE A C 1
ATOM 601 O O . PHE A 1 73 ? 18.071 2.793 -22.540 1.00 93.38 73 PHE A O 1
ATOM 608 N N . PHE A 1 74 ? 16.085 1.803 -22.859 1.00 91.00 74 PHE A N 1
ATOM 609 C CA . PHE A 1 74 ? 16.224 1.743 -24.315 1.00 91.00 74 PHE A CA 1
ATOM 610 C C . PHE A 1 74 ? 16.268 3.128 -24.962 1.00 91.00 74 PHE A C 1
ATOM 612 O O . PHE A 1 74 ? 17.096 3.346 -25.839 1.00 91.00 74 PHE A O 1
ATOM 619 N N . THR A 1 75 ? 15.441 4.082 -24.525 1.00 88.38 75 THR A N 1
ATOM 620 C CA . THR A 1 75 ? 15.488 5.449 -25.075 1.00 88.38 75 THR A CA 1
ATOM 621 C C . THR A 1 75 ? 16.829 6.127 -24.818 1.00 88.38 75 THR A C 1
ATOM 623 O O . THR A 1 75 ? 17.389 6.736 -25.721 1.00 88.38 75 THR A O 1
ATOM 626 N N . VAL A 1 76 ? 17.384 5.970 -23.616 1.00 86.81 76 VAL A N 1
ATOM 627 C CA . VAL A 1 76 ? 18.690 6.527 -23.252 1.00 86.81 76 VAL A CA 1
ATOM 628 C C . VAL A 1 76 ? 19.813 5.820 -24.009 1.00 86.81 76 VAL A C 1
ATOM 630 O O . VAL A 1 76 ? 20.730 6.481 -24.480 1.00 86.81 76 VAL A O 1
ATOM 633 N N . ALA A 1 77 ? 19.728 4.499 -24.185 1.00 83.88 77 ALA A N 1
ATOM 634 C CA . ALA A 1 77 ? 20.693 3.739 -24.976 1.00 83.88 77 ALA A CA 1
ATOM 635 C C . ALA A 1 77 ? 20.693 4.147 -26.459 1.00 83.88 77 ALA A C 1
ATOM 637 O O . ALA A 1 77 ? 21.759 4.205 -27.062 1.00 83.88 77 ALA A O 1
ATOM 638 N N . ILE A 1 78 ? 19.525 4.450 -27.037 1.00 80.00 78 ILE A N 1
ATOM 639 C CA . ILE A 1 78 ? 19.423 4.979 -28.405 1.00 80.00 78 ILE A CA 1
ATOM 640 C C . ILE A 1 78 ? 20.059 6.371 -28.473 1.00 80.00 78 ILE A C 1
ATOM 642 O O . ILE A 1 78 ? 20.969 6.567 -29.264 1.00 80.00 78 ILE A O 1
ATOM 646 N N . ILE A 1 79 ? 19.676 7.295 -27.586 1.00 76.88 79 ILE A N 1
ATOM 647 C CA . ILE A 1 79 ? 20.196 8.675 -27.590 1.00 76.88 79 ILE A CA 1
ATOM 648 C C . ILE A 1 79 ? 21.722 8.714 -27.395 1.00 76.88 79 ILE A C 1
ATOM 650 O O . ILE A 1 79 ? 22.418 9.430 -28.104 1.00 76.88 79 ILE A O 1
ATOM 654 N N . LEU A 1 80 ? 22.266 7.925 -26.463 1.00 72.38 80 LEU A N 1
ATOM 655 C CA . LEU A 1 80 ? 23.714 7.873 -26.215 1.00 72.38 80 LEU A CA 1
ATOM 656 C C . LEU A 1 80 ? 24.493 7.209 -27.364 1.00 72.38 80 LEU A C 1
ATOM 658 O O . LEU A 1 80 ? 25.649 7.561 -27.605 1.00 72.38 80 LEU A O 1
ATOM 662 N N . ASN A 1 81 ? 23.882 6.262 -28.081 1.00 62.25 81 ASN A N 1
ATOM 663 C CA . ASN A 1 81 ? 24.472 5.717 -29.305 1.00 62.25 81 ASN A CA 1
ATOM 664 C C . ASN A 1 81 ? 24.389 6.716 -30.469 1.00 62.25 81 ASN A C 1
ATOM 666 O O . ASN A 1 81 ? 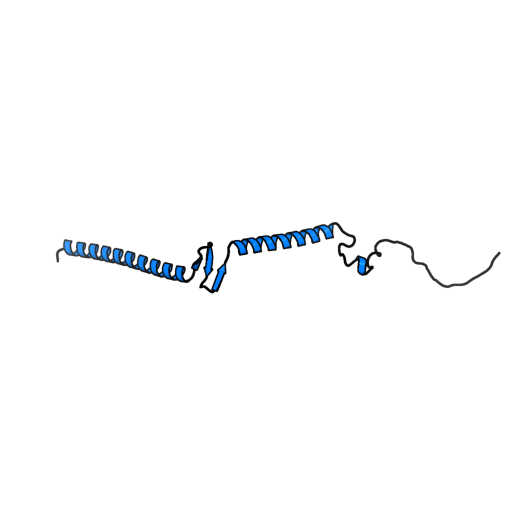25.335 6.801 -31.243 1.00 62.25 81 ASN A O 1
ATOM 670 N N . ASP A 1 82 ? 23.325 7.517 -30.558 1.00 55.75 82 ASP A N 1
ATOM 671 C CA . ASP A 1 82 ? 23.193 8.581 -31.560 1.00 55.75 82 ASP A CA 1
ATOM 672 C C . ASP A 1 82 ? 24.235 9.697 -31.344 1.00 55.75 82 ASP A C 1
ATOM 674 O O . ASP A 1 82 ? 24.798 10.208 -32.306 1.00 55.75 82 ASP A O 1
ATOM 678 N N . GLU A 1 83 ? 24.573 10.040 -30.094 1.00 54.34 83 GLU A N 1
ATOM 679 C CA . GLU A 1 83 ? 25.620 11.037 -29.798 1.00 54.34 83 GLU A CA 1
ATOM 680 C C . GLU A 1 83 ? 27.046 10.548 -30.116 1.00 54.34 83 GLU A C 1
ATOM 682 O O . GLU A 1 83 ? 27.945 11.359 -30.340 1.00 54.34 83 GLU A O 1
ATOM 687 N N . THR A 1 84 ? 27.267 9.229 -30.169 1.00 51.41 84 THR A N 1
ATOM 688 C CA . THR A 1 84 ? 28.553 8.639 -30.592 1.00 51.41 84 THR A CA 1
ATOM 689 C C . THR A 1 84 ? 28.601 8.301 -32.084 1.00 51.41 84 THR A C 1
ATOM 691 O O . THR A 1 84 ? 29.686 8.082 -32.622 1.00 51.41 84 THR A O 1
ATOM 694 N N . ALA A 1 85 ? 27.456 8.325 -32.770 1.00 46.53 85 ALA A N 1
ATOM 695 C CA . ALA A 1 85 ? 27.317 8.087 -34.198 1.00 46.53 85 ALA A CA 1
ATOM 696 C C . ALA A 1 85 ? 26.932 9.384 -34.924 1.00 46.53 85 ALA A C 1
ATOM 698 O O . ALA A 1 85 ? 25.804 9.564 -35.378 1.00 46.53 85 ALA A O 1
ATOM 699 N N . ALA A 1 86 ? 27.918 10.259 -35.134 1.00 46.97 86 ALA A N 1
ATOM 700 C CA . ALA A 1 86 ? 27.817 11.353 -36.104 1.00 46.97 86 ALA A CA 1
ATOM 701 C C . ALA A 1 86 ? 27.591 10.867 -37.558 1.00 46.97 86 ALA A C 1
ATOM 703 O O . ALA A 1 86 ? 27.467 11.684 -38.464 1.00 46.97 86 ALA A O 1
ATOM 704 N N . GLU A 1 87 ? 27.492 9.558 -37.801 1.00 54.88 87 GLU A N 1
ATOM 705 C CA . GLU A 1 87 ? 27.227 8.971 -39.110 1.00 54.88 87 GLU A CA 1
ATOM 706 C C . GLU A 1 87 ? 26.125 7.896 -38.989 1.00 54.88 87 GLU A C 1
ATOM 708 O O . GLU A 1 87 ? 26.359 6.751 -38.616 1.00 54.88 87 GLU A O 1
ATOM 713 N N . CYS A 1 88 ? 24.888 8.318 -39.275 1.00 57.03 88 CYS A N 1
ATOM 714 C CA . CYS A 1 88 ? 23.681 7.525 -39.558 1.00 57.03 88 CYS A CA 1
ATOM 715 C C . CYS A 1 88 ? 23.351 6.323 -38.648 1.00 57.03 88 CYS A C 1
ATOM 717 O O . CYS A 1 88 ? 23.477 5.158 -39.022 1.00 57.03 88 CYS A O 1
ATOM 719 N N . ALA A 1 89 ? 22.734 6.610 -37.502 1.00 60.97 89 ALA A N 1
ATOM 720 C CA . ALA A 1 89 ? 22.182 5.610 -36.585 1.00 60.97 89 ALA A CA 1
ATOM 721 C C . ALA A 1 89 ? 20.751 5.116 -36.922 1.00 60.97 89 ALA A C 1
ATOM 723 O O . ALA A 1 89 ? 20.085 4.503 -36.088 1.00 60.97 89 ALA A O 1
ATOM 724 N N . ASN A 1 90 ? 20.241 5.344 -38.141 1.00 61.69 90 ASN A N 1
ATOM 725 C CA . ASN A 1 90 ? 18.913 4.869 -38.546 1.00 61.69 90 ASN A CA 1
ATOM 726 C C . ASN A 1 90 ? 19.027 3.707 -39.555 1.00 61.69 90 ASN A C 1
ATOM 728 O O . ASN A 1 90 ? 19.621 3.902 -40.618 1.00 61.69 90 ASN A O 1
ATOM 732 N N . PRO A 1 91 ? 18.410 2.528 -39.326 1.00 58.59 91 PRO A N 1
ATOM 733 C CA . PRO A 1 91 ? 18.392 1.436 -40.310 1.00 58.59 91 PRO A CA 1
ATOM 734 C C . PRO A 1 91 ? 17.733 1.818 -41.650 1.00 58.59 91 PRO A C 1
ATOM 736 O O . PRO A 1 91 ? 17.911 1.117 -42.644 1.00 58.59 91 PRO A O 1
ATOM 739 N N . PHE A 1 92 ? 17.006 2.941 -41.708 1.00 55.91 92 PHE A N 1
ATOM 740 C CA . PHE A 1 92 ? 16.460 3.507 -42.946 1.00 55.91 92 PHE A CA 1
ATOM 741 C C . PHE A 1 92 ? 17.424 4.429 -43.716 1.00 55.91 92 PHE A C 1
ATOM 743 O O . PHE A 1 92 ? 17.151 4.732 -44.877 1.00 55.91 92 PHE A O 1
ATOM 750 N N . CYS A 1 93 ? 18.562 4.837 -43.143 1.00 59.50 93 CYS A N 1
ATOM 751 C CA . CYS A 1 93 ? 19.572 5.635 -43.854 1.00 59.50 93 CYS A CA 1
ATOM 752 C C . CYS A 1 93 ? 20.110 4.9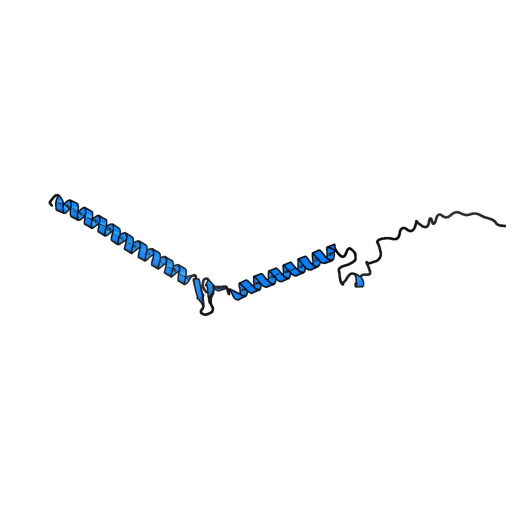10 -45.095 1.00 59.50 93 CYS A C 1
ATOM 754 O O . CYS A 1 93 ? 20.249 5.493 -46.167 1.00 59.50 93 CYS A O 1
ATOM 756 N N . HIS A 1 94 ? 20.337 3.602 -44.965 1.00 55.12 94 HIS A N 1
ATOM 757 C CA . HIS A 1 94 ? 20.874 2.767 -46.036 1.00 55.12 94 HIS A CA 1
ATOM 758 C C . HIS A 1 94 ? 19.869 2.530 -47.183 1.00 55.12 94 HIS A C 1
ATOM 760 O O . HIS A 1 94 ? 20.266 2.137 -48.278 1.00 55.12 94 HIS A O 1
ATOM 766 N N . MET A 1 95 ? 18.574 2.767 -46.933 1.00 53.78 95 MET A N 1
ATOM 767 C CA . MET A 1 95 ? 17.475 2.606 -47.896 1.00 53.78 95 MET A CA 1
ATOM 768 C C . MET A 1 95 ? 17.164 3.887 -48.682 1.00 53.78 95 MET A C 1
ATOM 770 O O . MET A 1 95 ? 16.601 3.801 -49.769 1.00 53.78 95 MET A O 1
ATOM 774 N N . LEU A 1 96 ? 17.507 5.063 -48.148 1.00 56.59 96 LEU A N 1
ATOM 775 C CA . LEU A 1 96 ? 17.208 6.358 -48.775 1.00 56.59 96 LEU A CA 1
ATOM 776 C C . LEU A 1 96 ? 18.410 6.995 -49.487 1.00 56.59 96 LEU A C 1
ATOM 778 O O . LEU A 1 96 ? 18.231 8.013 -50.146 1.00 56.59 96 LEU A O 1
ATOM 782 N N . GLY A 1 97 ? 19.611 6.410 -49.398 1.00 49.56 97 GLY A N 1
ATOM 783 C CA . GLY A 1 97 ? 20.791 6.897 -50.125 1.00 49.56 97 GLY A CA 1
ATOM 784 C C .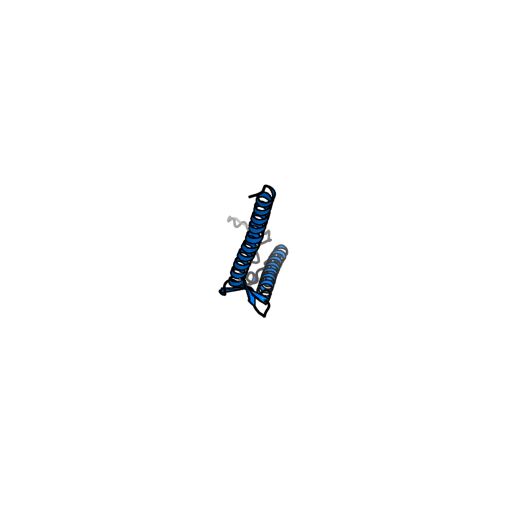 GLY A 1 97 ? 21.239 8.308 -49.728 1.00 49.56 97 GLY A C 1
ATOM 785 O O . GLY A 1 97 ? 21.920 8.972 -50.499 1.00 49.56 97 GLY A O 1
ATOM 786 N N . ILE A 1 98 ? 20.855 8.777 -48.539 1.00 52.34 98 ILE A N 1
ATOM 787 C CA . ILE A 1 98 ? 21.273 10.073 -47.992 1.00 52.34 98 ILE A CA 1
ATOM 788 C C . ILE A 1 98 ? 22.414 9.789 -47.020 1.00 52.34 98 ILE A C 1
ATOM 790 O O . ILE A 1 98 ? 22.226 9.695 -45.809 1.00 52.34 98 ILE A O 1
ATOM 794 N N . GLY A 1 99 ? 23.581 9.528 -47.591 1.00 46.00 99 GLY A N 1
ATOM 795 C CA . GLY A 1 99 ? 24.785 9.142 -46.869 1.00 46.00 99 GLY A CA 1
ATOM 796 C C . GLY A 1 99 ? 26.027 9.362 -47.717 1.00 46.00 99 GLY A C 1
ATOM 797 O O . GLY A 1 99 ? 26.858 8.475 -47.790 1.00 46.00 99 GLY A O 1
ATOM 798 N N . GLU A 1 100 ? 26.112 10.503 -48.399 1.00 51.91 100 GLU A N 1
ATOM 799 C CA . GLU A 1 100 ? 27.338 11.031 -49.007 1.00 51.91 100 GLU A CA 1
ATOM 800 C C . GLU A 1 100 ? 27.118 12.524 -49.280 1.00 51.91 100 GLU A C 1
ATOM 802 O O . GLU A 1 100 ? 26.798 12.922 -50.390 1.00 51.91 100 GLU A O 1
ATOM 807 N N . GLU A 1 101 ? 27.212 13.375 -48.259 1.00 47.34 101 GLU A N 1
ATOM 808 C CA . GLU A 1 101 ? 27.386 14.818 -48.481 1.00 47.34 101 GLU A CA 1
ATOM 809 C C . GLU A 1 101 ? 27.922 15.463 -47.201 1.00 47.34 101 GLU A C 1
ATOM 811 O O . GLU A 1 101 ? 27.186 15.989 -46.369 1.00 47.34 101 GLU A O 1
ATOM 816 N N . GLY A 1 102 ? 29.236 15.349 -47.000 1.00 48.88 102 GLY A N 1
ATOM 817 C CA . GLY A 1 102 ? 29.856 15.881 -45.791 1.00 48.88 102 GLY A CA 1
ATOM 818 C C . GLY A 1 102 ? 31.377 15.917 -45.726 1.00 48.88 102 GLY A C 1
ATOM 819 O O . GLY A 1 102 ? 31.868 16.006 -44.617 1.00 48.88 102 GLY A O 1
ATOM 820 N N . ASP A 1 103 ? 32.116 15.838 -46.841 1.00 46.25 103 ASP A N 1
ATOM 821 C CA . ASP A 1 103 ? 33.426 16.505 -47.006 1.00 46.25 103 ASP A CA 1
ATOM 822 C C . ASP A 1 103 ? 34.065 16.127 -48.351 1.00 46.25 103 ASP A C 1
ATOM 824 O O . ASP A 1 103 ? 34.860 15.195 -48.453 1.00 46.25 103 ASP A O 1
ATOM 828 N N . VAL A 1 104 ? 33.785 16.899 -49.404 1.00 44.59 104 VAL A N 1
ATOM 829 C CA . VAL A 1 104 ? 34.765 17.027 -50.487 1.00 44.59 104 VAL A CA 1
ATOM 830 C C . VAL A 1 104 ? 34.829 18.474 -50.959 1.00 44.59 104 VAL A C 1
ATOM 832 O O . VAL A 1 104 ? 34.046 18.941 -51.782 1.00 44.59 104 VAL A O 1
ATOM 835 N N . LYS A 1 105 ? 35.812 19.206 -50.428 1.00 45.97 105 LYS A N 1
ATOM 836 C CA . LYS A 1 105 ? 36.346 20.408 -51.072 1.00 45.97 105 LYS A CA 1
ATOM 837 C C . LYS A 1 105 ? 36.933 20.008 -52.431 1.00 45.97 105 LYS A C 1
ATOM 839 O O . LYS A 1 105 ? 38.099 19.634 -52.497 1.00 45.97 105 LYS A O 1
ATOM 844 N N . TYR A 1 106 ? 36.176 20.152 -53.513 1.00 42.38 106 TYR A N 1
ATOM 845 C CA . TYR A 1 106 ? 36.754 20.360 -54.840 1.00 42.38 106 TYR A CA 1
ATOM 846 C C . TYR A 1 106 ? 36.221 21.667 -55.417 1.00 42.38 106 TYR A C 1
ATOM 848 O O . TYR A 1 106 ? 35.027 21.953 -55.382 1.00 42.38 106 TYR A O 1
ATOM 856 N N . ALA A 1 107 ? 37.162 22.495 -55.860 1.00 40.22 107 ALA A N 1
ATOM 857 C CA . ALA A 1 107 ? 36.945 23.813 -56.433 1.00 40.22 107 ALA A CA 1
ATOM 858 C C . ALA A 1 107 ? 35.884 23.792 -57.555 1.00 40.22 107 ALA A C 1
ATOM 860 O O . ALA A 1 107 ? 35.767 22.790 -58.264 1.00 40.22 107 ALA A O 1
ATOM 861 N N . PRO A 1 108 ? 35.134 24.891 -57.756 1.00 41.09 108 PRO A N 1
ATOM 862 C CA . PRO A 1 108 ? 34.125 24.947 -58.806 1.00 41.09 108 PRO A CA 1
ATOM 863 C C . PRO A 1 108 ? 34.787 24.820 -60.188 1.00 41.09 108 PRO A C 1
ATOM 865 O O . PRO A 1 108 ? 35.768 25.526 -60.446 1.00 41.09 108 PRO A O 1
ATOM 868 N N . PRO A 1 109 ? 34.266 23.996 -61.116 1.00 44.38 109 PRO A N 1
ATOM 869 C CA . PRO A 1 109 ? 34.635 24.128 -62.512 1.00 44.38 109 PRO A CA 1
ATOM 870 C C . PRO A 1 109 ? 34.037 25.443 -63.019 1.00 44.38 109 PRO A C 1
ATOM 872 O O . PRO A 1 109 ? 32.831 25.571 -63.223 1.00 44.38 109 PRO A O 1
ATOM 875 N N . THR A 1 110 ? 34.882 26.453 -63.200 1.00 44.00 110 THR A N 1
ATOM 876 C CA . THR A 1 110 ? 34.540 27.642 -63.977 1.00 44.00 110 THR A CA 1
ATOM 877 C C . THR A 1 110 ? 34.305 27.223 -65.426 1.00 44.00 110 THR A C 1
ATOM 879 O O . THR A 1 110 ? 35.231 27.193 -66.232 1.00 44.00 110 THR A O 1
ATOM 882 N N . SER A 1 111 ? 33.063 26.899 -65.779 1.00 41.16 111 SER A N 1
ATOM 883 C CA . SER A 1 111 ? 32.601 26.909 -67.165 1.00 41.16 111 SER A CA 1
ATOM 884 C C . SER A 1 111 ? 32.222 28.345 -67.535 1.00 41.16 111 SER A C 1
ATOM 886 O O . SER A 1 111 ? 31.049 28.718 -67.530 1.00 41.16 111 SER A O 1
ATOM 888 N N . GLY A 1 112 ? 33.237 29.167 -67.795 1.00 36.62 112 GLY A N 1
ATOM 889 C CA . GLY A 1 112 ? 33.096 30.431 -68.508 1.00 36.62 112 GLY A CA 1
ATOM 890 C C . GLY A 1 112 ? 33.526 30.211 -69.952 1.00 36.62 112 GLY A C 1
ATOM 891 O O . GLY A 1 112 ? 34.677 29.874 -70.207 1.00 36.62 112 GLY A O 1
ATOM 892 N N . MET A 1 113 ? 32.586 30.344 -70.884 1.00 43.75 113 MET A N 1
ATOM 893 C CA . MET A 1 113 ? 32.882 30.448 -72.309 1.00 43.75 113 MET A CA 1
ATOM 894 C C . MET A 1 113 ? 33.764 31.668 -72.586 1.00 43.75 113 MET A C 1
ATOM 896 O O . MET A 1 113 ? 33.415 32.747 -72.123 1.00 43.75 113 MET A O 1
ATOM 900 N N . THR A 1 114 ? 34.824 31.477 -73.375 1.00 37.75 114 THR A N 1
ATOM 901 C CA . THR A 1 114 ? 35.363 32.360 -74.440 1.00 37.75 114 THR A CA 1
ATOM 902 C C . THR A 1 114 ? 36.647 31.684 -74.929 1.00 37.75 114 THR A C 1
ATOM 904 O O . THR A 1 114 ? 37.515 31.386 -74.117 1.00 37.75 114 THR A O 1
ATOM 907 N N . GLU A 1 115 ? 36.660 31.097 -76.122 1.00 47.66 115 GLU A N 1
ATOM 908 C CA . GLU A 1 115 ? 37.053 31.734 -77.390 1.00 47.66 115 GLU A CA 1
ATOM 909 C C . GLU A 1 115 ? 38.569 31.992 -77.485 1.00 47.66 115 GLU A C 1
ATOM 911 O O . GLU A 1 115 ? 39.193 32.463 -76.544 1.00 47.66 115 GLU A O 1
ATOM 916 N N . GLU A 1 116 ? 39.098 31.686 -78.674 1.00 41.69 116 GLU A N 1
ATOM 917 C CA . GLU A 1 116 ? 40.449 31.949 -79.185 1.00 41.69 116 GLU A CA 1
ATOM 918 C C . GLU A 1 116 ? 41.590 31.020 -78.720 1.00 41.69 116 GLU A C 1
ATOM 920 O O . GLU A 1 116 ? 41.661 30.615 -77.570 1.00 41.69 116 GLU A O 1
ATOM 925 N N . ARG A 1 117 ? 42.606 30.657 -79.509 1.00 39.38 117 ARG A N 1
ATOM 926 C CA . ARG A 1 117 ? 42.916 30.621 -80.951 1.00 39.38 117 ARG A CA 1
ATOM 927 C C . ARG A 1 117 ? 44.405 30.215 -81.016 1.00 39.38 117 ARG A C 1
ATOM 929 O O . ARG A 1 117 ? 45.189 30.702 -80.217 1.00 39.38 117 ARG A O 1
ATOM 936 N N . GLU A 1 118 ? 44.743 29.358 -81.982 1.00 40.75 118 GLU A N 1
ATOM 937 C CA . GLU A 1 118 ? 46.075 29.125 -82.597 1.00 40.75 118 GLU A CA 1
ATOM 938 C C . GLU A 1 118 ? 47.278 28.622 -81.747 1.00 40.75 118 GLU A C 1
ATOM 940 O O . GLU A 1 118 ? 47.850 29.334 -80.932 1.00 40.75 118 GLU A O 1
ATOM 945 N N . LEU A 1 119 ? 47.656 27.354 -82.009 1.00 35.34 119 LEU A N 1
ATOM 946 C CA . LEU A 1 119 ? 48.930 26.835 -82.588 1.00 35.34 119 LEU A CA 1
ATOM 947 C C . LEU A 1 119 ? 50.191 27.740 -82.568 1.00 35.34 119 LEU A C 1
ATOM 949 O O . LEU A 1 119 ? 50.062 28.953 -82.720 1.00 35.34 119 LEU A O 1
ATOM 953 N N . PRO A 1 120 ? 51.425 27.181 -82.510 1.00 51.53 120 PRO A N 1
ATOM 954 C CA . PRO A 1 120 ? 51.883 25.976 -83.228 1.00 51.53 120 PRO A CA 1
ATOM 955 C C . PRO A 1 120 ? 52.438 24.820 -82.386 1.00 51.53 120 PRO A C 1
ATOM 957 O O . PRO A 1 120 ? 52.950 25.055 -81.270 1.00 51.53 120 PRO A O 1
#

Radius of gyration: 43.0 Å; chains: 1; bounding box: 82×46×136 Å

Secondary structure (DSSP, 8-state):
--HHHHHHHHHHHHHHHHHHHHHHHHHHHHHHHHHHHHHEEE-TTS-EEETTTEEE-HHHHHHHHHHHHHHHHHHHHHHHHHHH-SS---TTHHHHT----S------------------

Sequence (120 aa):
MGKYERIQRRREKKEGDRSAKKIHDKEVKRIEQEKKMATWRKDQHGNYIFRGAFKISPLAAIGLIAFAAILIFFTVAIILNDETAAECANPFCHMLGIGEEGDVKYAPPTSGMTEERELP